Protein AF-A0A3S3TZE5-F1 (afdb_monomer_lite)

Foldseek 3Di:
DDCCVVPVVPDDDPDPVRVVVVVVVVVCCQQQPFQDVVQVRDHVVVSVVVVVVVPDDDDD

Structure (mmCIF, N/CA/C/O backbone):
data_AF-A0A3S3TZE5-F1
#
_entry.id   AF-A0A3S3TZE5-F1
#
loop_
_atom_site.group_PDB
_atom_site.id
_atom_site.type_symbol
_atom_site.label_atom_id
_atom_site.label_alt_id
_atom_site.label_comp_id
_atom_site.label_asym_id
_atom_site.label_entity_id
_atom_site.label_seq_id
_atom_site.pdbx_PDB_ins_code
_atom_site.Cartn_x
_atom_site.Cartn_y
_atom_site.Cartn_z
_atom_site.occupancy
_atom_site.B_iso_or_equiv
_atom_site.auth_seq_id
_atom_site.auth_comp_id
_atom_site.auth_asym_id
_atom_site.auth_atom_id
_atom_site.pdbx_PDB_model_num
ATOM 1 N N . ARG A 1 1 ? -3.675 -0.285 -11.326 1.00 64.50 1 ARG A N 1
ATOM 2 C CA . ARG A 1 1 ? -4.289 -0.657 -10.028 1.00 64.50 1 ARG A CA 1
ATOM 3 C C . ARG A 1 1 ? -3.891 0.411 -9.015 1.00 64.50 1 ARG A C 1
ATOM 5 O O . ARG A 1 1 ? -2.727 0.789 -9.017 1.00 64.50 1 ARG A O 1
ATOM 12 N N . THR A 1 2 ? -4.842 0.980 -8.279 1.00 72.00 2 THR A N 1
ATOM 13 C CA . THR A 1 2 ? -4.636 2.136 -7.382 1.00 72.00 2 THR A CA 1
ATOM 14 C C . THR A 1 2 ? -5.087 1.780 -5.966 1.00 72.00 2 THR A C 1
ATOM 16 O O . THR A 1 2 ? -5.927 0.895 -5.818 1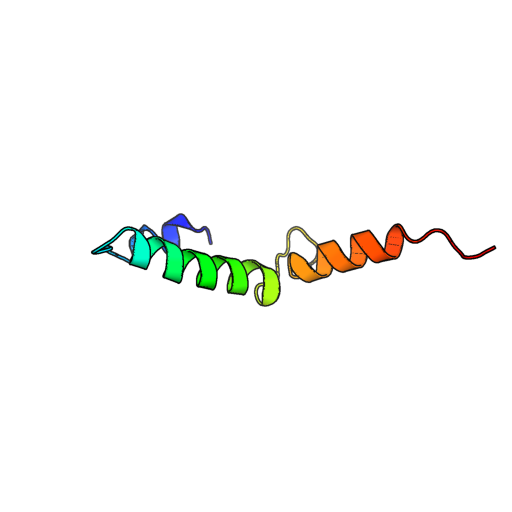.00 72.00 2 THR A O 1
ATOM 19 N N . VAL A 1 3 ? -4.580 2.496 -4.951 1.00 70.69 3 VAL A N 1
ATOM 20 C CA . VAL A 1 3 ? -4.957 2.324 -3.527 1.00 70.69 3 VAL A CA 1
ATOM 21 C C . VAL A 1 3 ? -6.474 2.293 -3.344 1.00 70.69 3 VAL A C 1
ATOM 23 O O . VAL A 1 3 ? -6.989 1.456 -2.624 1.00 70.69 3 VAL A O 1
ATOM 26 N N . ARG A 1 4 ? -7.210 3.164 -4.043 1.00 76.69 4 ARG A N 1
ATOM 27 C CA . ARG A 1 4 ? -8.677 3.211 -3.965 1.00 76.69 4 ARG A CA 1
ATOM 28 C C . ARG A 1 4 ? -9.320 1.848 -4.258 1.00 76.69 4 ARG A C 1
ATOM 30 O O . ARG A 1 4 ? -10.009 1.310 -3.404 1.00 76.69 4 ARG A O 1
ATOM 37 N N . HIS A 1 5 ? -9.007 1.267 -5.416 1.00 74.19 5 HIS A N 1
ATOM 38 C CA . HIS A 1 5 ? -9.641 0.031 -5.880 1.00 74.19 5 HIS A CA 1
ATOM 39 C C . HIS A 1 5 ? -9.056 -1.246 -5.259 1.00 74.19 5 HIS A C 1
ATOM 41 O O . HIS A 1 5 ? -9.705 -2.283 -5.278 1.00 74.19 5 HIS A O 1
ATOM 47 N N . GLU A 1 6 ? -7.812 -1.221 -4.771 1.00 68.62 6 GLU A N 1
ATOM 48 C CA . GLU A 1 6 ? -7.214 -2.388 -4.101 1.00 68.62 6 GLU A CA 1
ATOM 49 C C . GLU A 1 6 ? -7.589 -2.458 -2.615 1.00 68.62 6 GLU A C 1
ATOM 51 O O . GLU A 1 6 ? -7.238 -3.439 -1.963 1.00 68.62 6 GLU A O 1
ATOM 56 N N . TRP A 1 7 ? -8.236 -1.421 -2.072 1.00 70.12 7 TRP A N 1
ATOM 57 C CA . TRP A 1 7 ? -8.148 -1.174 -0.641 1.00 70.12 7 TRP A CA 1
ATOM 58 C C . TRP A 1 7 ? -9.344 -0.432 -0.043 1.00 70.12 7 TRP A C 1
ATOM 60 O O . TRP A 1 7 ? -10.065 -0.999 0.765 1.00 70.12 7 TRP A O 1
ATOM 70 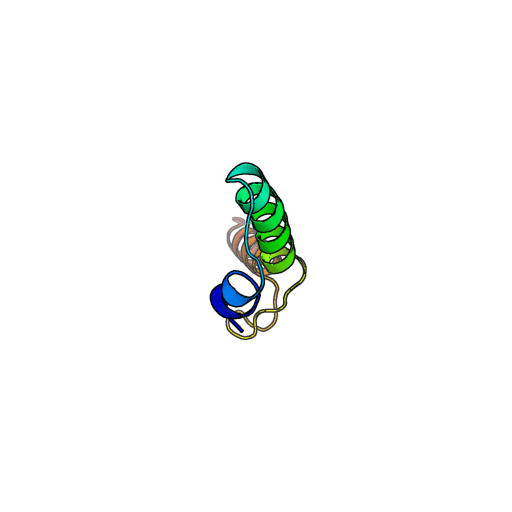N N . LEU A 1 8 ? -9.613 0.807 -0.452 1.00 69.25 8 LEU A N 1
ATOM 71 C CA . LEU A 1 8 ? -10.697 1.590 0.160 1.00 69.25 8 LEU A CA 1
ATOM 72 C C . LEU A 1 8 ? -12.091 1.088 -0.233 1.00 69.25 8 LEU A C 1
ATOM 74 O O . LEU A 1 8 ? -13.019 1.207 0.554 1.00 69.25 8 LEU A O 1
ATOM 78 N N . ASP A 1 9 ? -12.225 0.492 -1.417 1.00 72.56 9 ASP A N 1
ATOM 79 C CA . ASP A 1 9 ? -13.510 -0.029 -1.896 1.00 72.56 9 ASP A CA 1
ATOM 80 C C . ASP A 1 9 ? -13.842 -1.436 -1.345 1.00 72.56 9 ASP A C 1
ATOM 82 O O . ASP A 1 9 ? -14.930 -1.947 -1.602 1.00 72.56 9 ASP A O 1
ATOM 86 N N . LEU A 1 10 ? -12.922 -2.085 -0.612 1.00 67.38 10 LEU A N 1
ATOM 87 C CA . LEU A 1 10 ? -13.055 -3.484 -0.166 1.00 67.38 10 LEU A CA 1
ATOM 88 C C . LEU A 1 10 ? -13.241 -3.659 1.348 1.00 67.38 10 LEU A C 1
ATOM 90 O O . LEU A 1 10 ? -13.565 -4.764 1.781 1.00 67.38 10 LEU A O 1
ATOM 94 N N . TYR A 1 11 ? -13.049 -2.606 2.144 1.00 68.81 11 TYR A N 1
ATOM 95 C CA . TYR A 1 11 ? -13.063 -2.691 3.604 1.00 68.81 11 TYR A CA 1
ATOM 96 C C . TYR A 1 11 ? -13.989 -1.634 4.214 1.00 68.81 11 TYR A C 1
ATOM 98 O O . TYR A 1 11 ? -13.906 -0.450 3.892 1.00 68.81 11 TYR A O 1
ATOM 106 N N . ILE A 1 12 ? -14.856 -2.075 5.127 1.00 78.25 12 ILE A N 1
ATOM 107 C CA . ILE A 1 12 ? -15.488 -1.210 6.127 1.00 78.25 12 ILE A CA 1
ATOM 108 C C . ILE A 1 12 ? -14.612 -1.342 7.367 1.00 78.25 12 ILE A C 1
ATOM 110 O O . ILE A 1 12 ? -14.403 -2.455 7.836 1.00 78.25 12 ILE A O 1
ATOM 114 N N . PHE A 1 13 ? -14.059 -0.230 7.840 1.00 82.56 13 PHE A N 1
ATOM 115 C CA . PHE A 1 13 ? -13.162 -0.226 8.992 1.00 82.56 13 PHE A CA 1
ATOM 116 C C . PHE A 1 13 ? -13.929 0.134 10.260 1.00 82.56 13 PHE A C 1
ATOM 118 O O . PHE A 1 13 ? -14.693 1.103 10.263 1.00 82.56 13 PHE A O 1
ATOM 125 N N . ASP A 1 14 ? -13.666 -0.592 11.340 1.00 85.50 14 ASP A N 1
ATOM 126 C CA . ASP A 1 14 ? -14.336 -0.407 12.628 1.00 85.50 14 ASP A CA 1
ATOM 127 C C . ASP A 1 14 ? -13.603 0.609 13.520 1.00 85.50 14 ASP A C 1
ATOM 129 O O . ASP A 1 14 ? -14.175 1.152 14.469 1.00 85.50 14 ASP A O 1
ATOM 133 N N . SER A 1 15 ? -12.331 0.909 13.224 1.00 90.81 15 SER A N 1
ATOM 134 C CA . SER A 1 15 ? -11.549 1.904 13.965 1.00 90.81 15 SER A CA 1
ATOM 135 C C . SER A 1 15 ? -10.432 2.556 13.144 1.00 90.81 15 SER A C 1
ATOM 137 O O . SER A 1 15 ? -9.940 2.009 12.160 1.00 90.81 15 SER A O 1
ATOM 139 N N . ILE A 1 16 ? -9.967 3.726 13.598 1.00 91.94 16 ILE A N 1
ATOM 140 C CA . ILE A 1 16 ? -8.798 4.406 13.012 1.00 91.94 16 ILE A CA 1
ATOM 141 C C . ILE A 1 16 ? -7.532 3.547 13.147 1.00 91.94 16 ILE A C 1
ATOM 143 O O . ILE A 1 16 ? -6.708 3.541 12.235 1.00 91.94 16 ILE A O 1
ATOM 147 N N . GLN A 1 17 ? -7.386 2.817 14.258 1.00 93.62 17 GLN A N 1
ATOM 148 C CA . GLN A 1 17 ? -6.232 1.947 14.488 1.00 93.62 17 GLN A CA 1
ATOM 149 C C . GLN A 1 17 ? -6.156 0.845 13.424 1.00 93.62 17 GLN A C 1
ATOM 151 O O . GLN A 1 17 ? -5.105 0.637 12.827 1.00 93.62 17 GLN A O 1
ATOM 156 N N . GLU A 1 18 ? -7.289 0.212 13.118 1.00 88.94 18 GLU A N 1
ATOM 157 C CA . GLU A 1 18 ? -7.373 -0.811 12.074 1.00 88.94 18 GLU A CA 1
ATOM 158 C C . GLU A 1 18 ? -6.958 -0.255 10.702 1.00 88.94 18 GLU A C 1
ATOM 160 O O . GLU A 1 18 ? -6.124 -0.847 10.018 1.00 88.94 18 GLU A O 1
ATOM 165 N N . VAL A 1 19 ? -7.453 0.929 10.322 1.00 89.56 19 VAL A N 1
ATOM 166 C CA . VAL A 1 19 ? -7.046 1.588 9.066 1.00 89.56 19 VAL A CA 1
ATOM 167 C C . VAL A 1 19 ? -5.532 1.803 9.018 1.00 89.56 19 VAL A C 1
ATOM 169 O O . VAL A 1 19 ? -4.906 1.558 7.986 1.00 89.56 19 VAL A O 1
ATOM 172 N N . GLN A 1 20 ? -4.932 2.265 10.117 1.00 92.62 20 GLN A N 1
ATOM 173 C CA . GLN A 1 20 ? -3.497 2.545 10.195 1.00 92.62 20 GLN A CA 1
ATOM 174 C C . GLN A 1 20 ? -2.647 1.278 10.077 1.00 92.62 20 GLN A C 1
ATOM 176 O O . GLN A 1 20 ? -1.645 1.280 9.353 1.00 92.62 20 GLN A O 1
ATOM 181 N N . ASP A 1 21 ? -3.052 0.197 10.739 1.00 92.50 21 ASP A N 1
ATOM 182 C CA . ASP A 1 21 ? -2.315 -1.067 10.740 1.00 92.50 21 ASP A CA 1
ATOM 183 C C . ASP A 1 21 ? -2.311 -1.698 9.351 1.00 92.50 21 ASP A C 1
ATOM 185 O O . ASP A 1 21 ? -1.253 -2.047 8.811 1.00 92.50 21 ASP A O 1
ATOM 189 N N . ILE A 1 22 ? -3.488 -1.769 8.721 1.00 88.56 22 ILE A N 1
ATOM 190 C CA . ILE A 1 22 ? -3.588 -2.302 7.368 1.00 88.56 22 ILE A CA 1
ATOM 191 C C . ILE A 1 22 ? -2.766 -1.372 6.446 1.00 88.56 22 ILE A C 1
ATOM 193 O O . ILE A 1 22 ? -2.005 -1.868 5.611 1.00 88.56 22 ILE A O 1
ATOM 197 N N . ALA A 1 23 ? -2.827 -0.039 6.607 1.00 90.25 23 ALA A N 1
ATOM 198 C CA . ALA A 1 23 ? -2.207 0.914 5.668 1.00 90.25 23 ALA A CA 1
ATOM 199 C C . ALA A 1 23 ? -0.690 0.820 5.716 1.00 90.25 23 ALA A C 1
ATOM 201 O O . ALA A 1 23 ? -0.020 0.887 4.684 1.00 90.25 23 ALA A O 1
ATOM 202 N N . THR A 1 24 ? -0.165 0.594 6.915 1.00 93.38 24 THR A N 1
ATOM 203 C CA . THR A 1 24 ? 1.248 0.328 7.154 1.00 93.38 24 THR A CA 1
ATOM 204 C C . THR A 1 24 ? 1.695 -0.930 6.412 1.00 93.38 24 THR A C 1
ATOM 206 O O . THR A 1 24 ? 2.697 -0.898 5.695 1.00 93.38 24 THR A O 1
ATOM 209 N N . ASN A 1 25 ? 0.930 -2.022 6.509 1.00 90.88 25 ASN A N 1
ATOM 210 C CA . ASN A 1 25 ? 1.234 -3.267 5.804 1.00 90.88 25 ASN A CA 1
ATOM 211 C C . ASN A 1 25 ? 1.163 -3.097 4.274 1.00 90.88 25 ASN A C 1
ATOM 213 O O . ASN A 1 25 ? 2.080 -3.491 3.546 1.00 90.88 25 ASN A O 1
ATOM 217 N N . TRP A 1 26 ? 0.111 -2.441 3.780 1.00 88.88 26 TRP A N 1
ATOM 218 C CA . TRP A 1 26 ? -0.061 -2.195 2.350 1.00 88.88 26 TRP A CA 1
ATOM 219 C C . TRP A 1 26 ? 1.077 -1.346 1.781 1.00 88.88 26 TRP A C 1
ATOM 221 O O .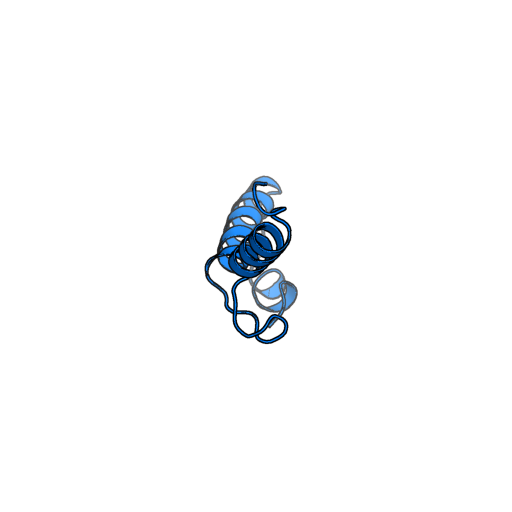 TRP A 1 26 ? 1.652 -1.689 0.745 1.00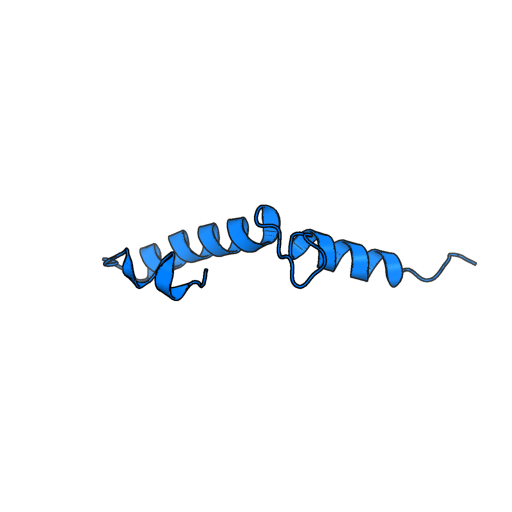 88.88 26 TRP A O 1
ATOM 231 N N . LEU A 1 27 ? 1.448 -0.268 2.478 1.00 93.19 27 LEU A N 1
ATOM 232 C CA . LEU A 1 27 ? 2.542 0.607 2.070 1.00 93.19 27 LEU A CA 1
ATOM 233 C C . LEU A 1 27 ? 3.871 -0.150 2.033 1.00 93.19 27 LEU A C 1
ATOM 235 O O . LEU A 1 27 ? 4.659 0.033 1.102 1.00 93.19 27 LEU A O 1
ATOM 239 N N . TRP A 1 28 ? 4.114 -1.022 3.014 1.00 94.31 28 TRP A N 1
ATOM 240 C CA . TRP A 1 28 ? 5.297 -1.872 3.021 1.00 94.31 28 TRP A CA 1
ATOM 241 C C . TRP A 1 28 ? 5.330 -2.782 1.789 1.00 94.31 28 TRP A C 1
ATOM 243 O O . TRP A 1 28 ? 6.307 -2.745 1.040 1.00 94.31 28 TRP A O 1
ATOM 253 N N . THR A 1 29 ? 4.241 -3.506 1.526 1.00 91.56 29 THR A N 1
ATOM 254 C CA . THR A 1 29 ? 4.124 -4.439 0.393 1.00 91.56 29 THR A CA 1
ATOM 255 C C . THR A 1 29 ? 4.307 -3.721 -0.945 1.00 91.56 29 THR A C 1
ATOM 257 O O . THR A 1 29 ? 5.058 -4.166 -1.813 1.00 91.56 29 THR A O 1
ATOM 260 N N . TYR A 1 30 ? 3.674 -2.558 -1.115 1.00 90.81 30 TYR A N 1
ATOM 261 C CA . TYR A 1 30 ? 3.815 -1.756 -2.327 1.00 90.81 30 TYR A CA 1
ATOM 262 C C . TYR A 1 30 ? 5.266 -1.309 -2.561 1.00 90.81 30 TYR A C 1
ATOM 264 O O . TYR A 1 30 ? 5.758 -1.359 -3.688 1.00 90.81 30 TYR A O 1
ATOM 272 N N . ASN A 1 31 ? 5.960 -0.880 -1.505 1.00 94.06 31 ASN A N 1
ATOM 273 C CA . ASN A 1 31 ? 7.322 -0.363 -1.616 1.00 94.06 31 ASN A CA 1
ATOM 274 C C . ASN A 1 31 ? 8.379 -1.454 -1.827 1.00 94.06 31 ASN A C 1
ATOM 276 O O . ASN A 1 31 ? 9.403 -1.171 -2.459 1.00 94.06 31 ASN A O 1
ATOM 280 N N . HIS A 1 32 ? 8.155 -2.663 -1.303 1.00 93.88 32 HIS A N 1
ATOM 281 C CA . HIS A 1 32 ? 9.168 -3.721 -1.263 1.00 93.88 32 HIS A CA 1
ATOM 282 C C . HIS A 1 32 ? 8.947 -4.825 -2.288 1.00 93.88 32 HIS A C 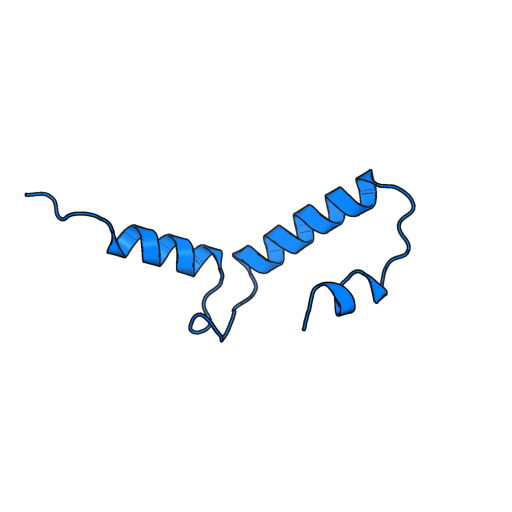1
ATOM 284 O O . HIS A 1 32 ? 9.928 -5.246 -2.901 1.00 93.88 32 HIS A O 1
ATOM 290 N N . ASP A 1 33 ? 7.697 -5.220 -2.534 1.00 94.00 33 ASP A N 1
ATOM 291 C CA . ASP A 1 33 ? 7.392 -6.423 -3.316 1.00 94.00 33 ASP A CA 1
ATOM 292 C C . ASP A 1 33 ? 6.823 -6.104 -4.697 1.00 94.00 33 ASP A C 1
ATOM 294 O O . ASP A 1 33 ? 6.933 -6.913 -5.619 1.00 94.00 33 ASP A O 1
ATOM 298 N N . ARG A 1 34 ? 6.211 -4.925 -4.875 1.00 91.25 34 ARG A N 1
ATOM 299 C CA . ARG A 1 34 ? 5.522 -4.598 -6.126 1.00 91.25 34 ARG A CA 1
ATOM 300 C C . ARG A 1 34 ? 6.463 -3.951 -7.154 1.00 91.25 34 ARG A C 1
ATOM 302 O O . ARG A 1 34 ? 6.870 -2.801 -6.965 1.00 91.25 34 ARG A O 1
ATOM 309 N N . PRO A 1 35 ? 6.736 -4.608 -8.297 1.00 91.38 35 PRO A N 1
ATOM 310 C CA . PRO A 1 35 ? 7.453 -3.978 -9.398 1.00 91.38 35 PRO A CA 1
ATOM 311 C C . PRO A 1 35 ? 6.592 -2.892 -10.054 1.00 91.38 35 PRO A C 1
ATOM 313 O O . PRO A 1 35 ? 5.409 -3.094 -10.346 1.00 91.38 35 PRO A O 1
ATOM 316 N N . ASN A 1 36 ? 7.190 -1.727 -10.304 1.00 89.88 36 ASN A N 1
ATOM 317 C CA . ASN A 1 36 ? 6.539 -0.601 -10.960 1.00 89.88 36 ASN A CA 1
ATOM 318 C C . ASN A 1 36 ? 7.187 -0.340 -12.327 1.00 89.88 36 ASN A C 1
ATOM 320 O O . ASN A 1 36 ? 8.329 0.107 -12.438 1.00 89.88 36 ASN A O 1
ATOM 324 N N . MET A 1 37 ? 6.418 -0.581 -13.390 1.00 92.31 37 MET A N 1
ATOM 325 C CA . MET A 1 37 ? 6.879 -0.418 -14.773 1.00 92.31 37 MET A CA 1
ATOM 326 C C . MET A 1 37 ? 7.302 1.020 -15.103 1.00 92.31 37 MET A C 1
ATOM 328 O O . MET A 1 37 ? 8.219 1.208 -15.896 1.00 92.31 37 MET A O 1
ATOM 332 N N . GLY A 1 38 ? 6.720 2.031 -14.448 1.00 89.19 38 GLY A N 1
ATOM 333 C CA . GLY A 1 38 ? 7.107 3.435 -14.624 1.00 89.19 38 GLY A CA 1
ATOM 334 C C . GLY A 1 38 ? 8.515 3.768 -14.117 1.00 89.19 38 GLY A C 1
ATOM 335 O O . GLY A 1 38 ? 9.08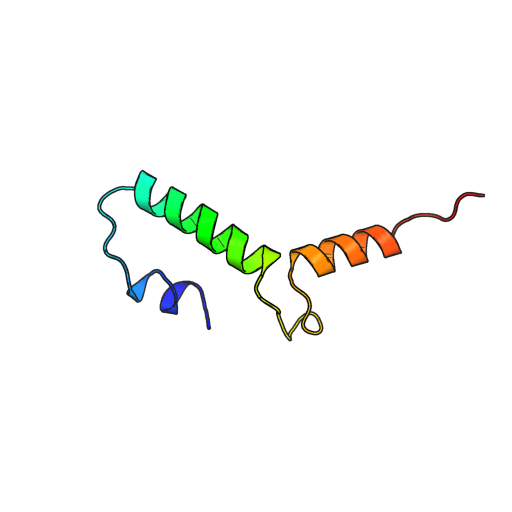4 4.777 -14.518 1.00 89.19 38 GLY A O 1
ATOM 336 N N . ILE A 1 39 ? 9.104 2.912 -13.273 1.00 90.38 39 ILE A N 1
ATOM 337 C CA . ILE A 1 39 ? 10.493 3.026 -12.796 1.00 90.38 39 ILE A CA 1
ATOM 338 C C . ILE A 1 39 ? 11.371 1.873 -13.300 1.00 90.38 39 ILE A C 1
ATOM 340 O O . ILE A 1 39 ? 12.353 1.511 -12.656 1.00 90.38 39 ILE A O 1
ATOM 344 N N . GLY A 1 40 ? 11.034 1.308 -14.464 1.00 92.31 40 GLY A N 1
ATOM 345 C CA . GLY A 1 40 ? 11.814 0.247 -15.105 1.00 92.31 40 GLY A CA 1
ATOM 346 C C . GLY A 1 40 ? 11.563 -1.146 -14.528 1.00 92.31 40 GLY A C 1
ATOM 347 O O . GLY A 1 40 ? 12.443 -1.995 -14.587 1.00 92.31 40 GLY A O 1
ATOM 348 N N . GLY A 1 41 ? 10.391 -1.378 -13.929 1.00 93.44 41 GLY A N 1
ATOM 349 C CA . GLY A 1 41 ? 10.026 -2.675 -13.351 1.00 93.44 41 GLY A CA 1
ATOM 350 C C . GLY A 1 41 ? 10.671 -2.956 -11.992 1.00 93.44 41 GLY A C 1
ATOM 351 O O . GLY A 1 41 ? 10.479 -4.033 -11.442 1.00 93.44 41 GLY A O 1
ATOM 352 N N . MET A 1 42 ? 11.399 -1.992 -11.426 1.00 93.81 42 MET A N 1
ATOM 353 C CA . MET A 1 42 ? 11.920 -2.069 -10.063 1.00 93.81 42 MET A CA 1
ATOM 354 C C . MET A 1 42 ? 10.831 -1.773 -9.036 1.00 93.81 42 MET A C 1
ATOM 356 O O . MET A 1 42 ? 9.838 -1.100 -9.329 1.00 93.81 42 MET A O 1
ATOM 360 N N . THR A 1 43 ? 11.041 -2.229 -7.807 1.00 95.25 43 THR A N 1
ATOM 361 C CA . THR A 1 43 ? 10.251 -1.759 -6.669 1.00 95.25 43 THR A CA 1
ATOM 362 C C . THR A 1 43 ? 10.720 -0.362 -6.246 1.00 95.25 43 THR A C 1
ATOM 364 O O . THR A 1 43 ? 11.879 0.010 -6.482 1.00 95.25 43 THR A O 1
ATOM 367 N N . PRO A 1 44 ? 9.853 0.460 -5.630 1.00 94.12 44 PRO A N 1
ATOM 368 C CA . PRO A 1 44 ? 10.242 1.789 -5.160 1.00 94.12 44 PRO A CA 1
ATOM 369 C C . PRO A 1 44 ? 11.490 1.782 -4.262 1.00 94.12 44 PRO A C 1
ATOM 371 O O . PRO A 1 44 ? 12.387 2.606 -4.449 1.00 94.12 44 PRO A O 1
ATOM 374 N N . ALA A 1 45 ? 11.602 0.813 -3.347 1.00 94.38 45 ALA A N 1
ATOM 375 C CA . ALA A 1 45 ? 12.766 0.676 -2.474 1.00 94.38 45 ALA A CA 1
ATOM 376 C C . ALA A 1 45 ? 14.061 0.373 -3.250 1.00 94.38 45 ALA A C 1
ATOM 378 O O . ALA A 1 45 ? 15.123 0.904 -2.917 1.00 94.38 45 ALA A O 1
ATOM 379 N N . GLN A 1 46 ? 13.991 -0.444 -4.307 1.00 93.38 46 GLN A N 1
ATOM 380 C CA . GLN A 1 46 ? 15.139 -0.707 -5.181 1.00 93.38 46 GLN A CA 1
ATOM 381 C C . GLN A 1 46 ? 15.585 0.567 -5.901 1.00 93.38 46 GLN A C 1
ATOM 383 O O . GLN A 1 46 ? 16.767 0.900 -5.877 1.00 93.38 46 GLN A O 1
ATOM 388 N N . LYS A 1 47 ? 14.643 1.336 -6.462 1.00 92.06 47 LYS A N 1
ATOM 389 C CA . LYS A 1 47 ? 14.952 2.597 -7.149 1.00 92.06 47 LYS A CA 1
ATOM 390 C C . LYS A 1 47 ? 15.625 3.616 -6.226 1.00 92.06 47 LYS A C 1
ATOM 392 O O . LYS A 1 47 ? 16.573 4.275 -6.655 1.00 92.06 47 LYS A O 1
ATOM 397 N N . LEU A 1 48 ? 15.174 3.722 -4.973 1.00 89.88 48 LEU A N 1
ATOM 398 C CA . LEU A 1 48 ? 15.801 4.575 -3.956 1.00 89.88 48 LEU A CA 1
ATOM 399 C C . LEU A 1 48 ? 17.252 4.156 -3.680 1.00 89.88 48 LEU A C 1
ATOM 401 O O . LEU A 1 48 ? 18.144 5.004 -3.670 1.00 89.88 48 LEU A O 1
ATOM 405 N N . LYS A 1 49 ? 17.506 2.851 -3.528 1.00 88.81 49 LYS A N 1
ATOM 406 C CA . LYS A 1 49 ? 18.863 2.315 -3.334 1.00 88.81 49 LYS A CA 1
ATOM 407 C C . LYS A 1 49 ? 19.763 2.595 -4.538 1.00 88.81 49 LYS A C 1
ATOM 409 O O . LYS A 1 49 ? 20.880 3.062 -4.354 1.00 88.81 49 LYS A O 1
ATOM 414 N N . THR A 1 50 ? 19.281 2.386 -5.763 1.00 83.94 50 THR A N 1
ATOM 415 C CA . THR A 1 50 ? 20.056 2.679 -6.981 1.00 83.94 50 THR A CA 1
ATOM 416 C C . THR A 1 50 ? 20.373 4.170 -7.118 1.00 83.94 50 THR A C 1
ATOM 418 O O . THR A 1 50 ? 21.494 4.525 -7.470 1.00 83.94 50 THR A O 1
ATOM 421 N N . GLY A 1 51 ? 19.421 5.056 -6.805 1.00 76.88 51 GLY A N 1
ATOM 422 C CA . GLY A 1 51 ? 19.667 6.503 -6.778 1.00 76.88 51 GLY A CA 1
ATOM 423 C C . GLY A 1 51 ? 20.737 6.909 -5.758 1.00 76.88 51 GLY A C 1
ATOM 424 O O . GLY A 1 51 ? 21.563 7.773 -6.046 1.00 76.88 51 GLY A O 1
ATOM 425 N N . CYS A 1 52 ? 20.765 6.242 -4.601 1.00 61.53 52 CYS A N 1
ATOM 426 C CA . CYS A 1 52 ? 21.788 6.443 -3.576 1.00 61.53 52 CYS A CA 1
ATOM 427 C C . CYS A 1 52 ? 23.177 5.965 -4.042 1.00 61.53 52 CYS A C 1
ATOM 429 O O . CYS A 1 52 ? 24.142 6.711 -3.907 1.00 61.53 52 CYS A O 1
ATOM 431 N N . LEU A 1 53 ? 23.275 4.791 -4.680 1.00 61.31 53 LEU A N 1
ATOM 432 C CA . LEU A 1 53 ? 24.541 4.262 -5.213 1.00 61.31 53 LEU A CA 1
ATOM 433 C C . LEU A 1 53 ? 25.144 5.155 -6.308 1.00 61.31 53 LEU A C 1
ATOM 435 O O . LEU A 1 53 ? 26.345 5.415 -6.289 1.00 61.31 53 LEU A O 1
ATOM 439 N N . ASN A 1 54 ? 24.312 5.696 -7.202 1.00 62.19 54 ASN A N 1
ATOM 440 C CA . ASN A 1 54 ? 24.748 6.604 -8.271 1.00 62.19 54 ASN A CA 1
ATOM 441 C C . ASN A 1 54 ? 25.178 7.996 -7.767 1.00 62.19 54 ASN A C 1
ATOM 443 O O . ASN A 1 54 ? 25.677 8.799 -8.551 1.00 62.19 54 ASN A O 1
ATOM 447 N N . SER A 1 55 ? 24.957 8.289 -6.482 1.00 60.66 55 SER A N 1
ATOM 448 C CA . SER A 1 55 ? 25.323 9.553 -5.831 1.00 60.66 55 SER A CA 1
ATOM 449 C C . SER A 1 55 ? 26.541 9.411 -4.910 1.00 60.66 55 SER A C 1
ATOM 451 O O . SER A 1 55 ? 26.898 10.370 -4.227 1.00 60.66 55 SER A O 1
ATOM 453 N N . THR A 1 56 ? 27.173 8.234 -4.859 1.00 57.47 56 THR A N 1
ATOM 454 C CA . THR A 1 56 ? 28.391 8.018 -4.068 1.00 57.47 56 THR A CA 1
ATOM 455 C C . THR A 1 56 ? 29.556 8.720 -4.775 1.00 57.47 56 THR A C 1
ATOM 457 O O . THR A 1 56 ? 29.879 8.328 -5.897 1.00 57.47 56 THR A O 1
ATOM 460 N N . PRO A 1 57 ? 30.186 9.759 -4.193 1.00 63.12 57 PRO A N 1
ATOM 461 C CA . PRO A 1 57 ? 31.394 10.322 -4.780 1.00 63.12 57 PRO A CA 1
ATOM 462 C C . PRO A 1 57 ? 32.498 9.265 -4.686 1.00 63.12 57 PRO A C 1
ATOM 464 O O . PRO A 1 57 ? 32.669 8.651 -3.630 1.00 63.12 57 PRO A O 1
ATOM 467 N N . GLU A 1 58 ? 33.216 9.021 -5.785 1.00 62.53 58 GLU A N 1
ATOM 468 C CA . GLU A 1 58 ? 34.353 8.099 -5.769 1.00 62.53 58 GLU A CA 1
ATOM 469 C C . GLU A 1 58 ? 35.347 8.484 -4.659 1.00 62.53 58 GLU A C 1
ATOM 471 O O . GLU A 1 58 ? 35.617 9.678 -4.464 1.00 62.53 58 GLU A O 1
ATOM 476 N N . PRO A 1 59 ? 35.901 7.508 -3.916 1.00 62.72 59 PRO A N 1
ATOM 477 C CA . PRO A 1 59 ? 36.992 7.795 -3.003 1.00 62.72 59 PRO A CA 1
ATOM 478 C C . PRO A 1 59 ? 38.222 8.198 -3.830 1.00 62.72 59 PRO A C 1
ATOM 480 O O . PRO A 1 59 ? 38.662 7.439 -4.691 1.00 62.72 59 PRO A O 1
ATOM 483 N N . ARG A 1 60 ? 38.741 9.409 -3.586 1.00 58.03 60 ARG A N 1
ATOM 484 C CA . ARG A 1 60 ? 40.046 9.852 -4.106 1.00 58.03 60 ARG A CA 1
ATOM 485 C C . ARG A 1 60 ? 41.180 8.980 -3.587 1.00 58.03 60 ARG A C 1
ATOM 487 O O . ARG A 1 60 ? 41.134 8.644 -2.382 1.00 58.03 60 ARG A O 1
#

Sequence (60 aa):
RTVRHEWLDLYIFDSIQEVQDIATNWLWTYNHDRPNMGIGGMTPAQKLKTGCLNSTPEPR

Organism: NCBI:txid1553448

Radius of gyration: 16.32 Å; chains: 1; bounding box: 56×17×30 Å

pLDDT: mean 82.45, std 12.35, range [57.47, 95.25]

InterPro domains:
  IPR001584 Integrase, catalytic core [PF13683] (1-44)
  IPR012337 Ribonuclease H-like superfamily [SSF53098] (1-48)

Secondary structure (DSSP, 8-state):
--HIIIIITT---S-HHHHHHHHHHHHHHHHHT--BGGGTTB-HHHHHHHHHHTT-PPP-